Protein AF-A0A968YWV8-F1 (afdb_monomer_lite)

Radius of gyration: 24.64 Å; chains: 1; bounding box: 53×31×71 Å

Secondary structure (DSSP, 8-state):
----SS--HHHHH-SS-HHHHH--EEEEEE----TTTSS--EEEEEE-TTGGGGS--------------------PPPP--GGGHHHHHHHHHHHH-

Sequence (97 aa):
MAESFFLEPDEAKSMGNIDYMRTARKVKKSYPTTKAWGAGFEQETITSALSRGESKPSTFEIEQKAAEALKPEVTERRKASSDLDMFRNMAKDIRKN

pLDDT: mean 72.7, std 14.18, range [42.03, 92.75]

Foldseek 3Di:
DDPDPDDDPQPVPPPDDSVQQPDWDWDWDWDDDDPVRRDIDIDIDTDGNVRVPPPPPPPPPPPPDDDDDDDDDDDDPDDDDPVCVVVVVVVVVVVVD

Structure (mmCIF, N/CA/C/O backbone):
data_AF-A0A968YWV8-F1
#
_entry.id   AF-A0A968YWV8-F1
#
loop_
_atom_site.group_PDB
_atom_site.id
_atom_site.type_symbol
_atom_site.label_atom_id
_atom_site.label_alt_id
_atom_site.label_comp_id
_atom_site.label_asym_id
_atom_site.label_entity_id
_atom_site.label_seq_id
_atom_site.pdbx_PDB_ins_code
_atom_site.Cartn_x
_atom_site.Cartn_y
_atom_site.Cartn_z
_atom_site.occupancy
_atom_s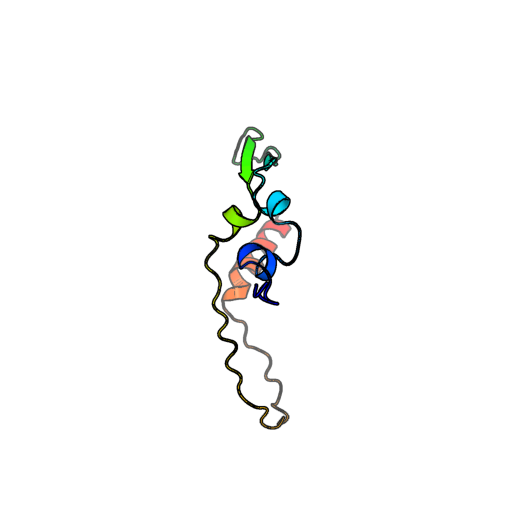ite.B_iso_or_equiv
_atom_site.auth_seq_id
_atom_site.auth_comp_id
_atom_site.auth_asym_id
_atom_site.auth_atom_id
_atom_site.pdbx_PDB_model_num
ATOM 1 N N . MET A 1 1 ? -23.402 -0.852 36.897 1.00 44.00 1 MET A N 1
ATOM 2 C CA . MET A 1 1 ? -22.360 -0.298 36.011 1.00 44.00 1 MET A CA 1
ATOM 3 C C . MET A 1 1 ? -22.430 -1.134 34.747 1.00 44.00 1 MET A C 1
ATOM 5 O O . MET A 1 1 ? -22.147 -2.318 34.819 1.00 44.00 1 MET A O 1
ATOM 9 N N . ALA A 1 2 ? -23.041 -0.607 33.686 1.00 53.72 2 ALA A N 1
ATOM 10 C CA . ALA A 1 2 ? -23.313 -1.372 32.472 1.00 53.72 2 ALA A CA 1
ATOM 11 C C . ALA A 1 2 ? -22.113 -1.236 31.533 1.00 53.72 2 ALA A C 1
ATOM 13 O O . ALA A 1 2 ? -22.029 -0.277 30.773 1.00 53.72 2 ALA A O 1
ATOM 14 N N . GLU A 1 3 ? -21.168 -2.165 31.631 1.00 63.47 3 GLU A N 1
ATOM 15 C CA . GLU A 1 3 ? -20.183 -2.380 30.574 1.00 63.47 3 GLU A CA 1
ATOM 16 C C . GLU A 1 3 ? -20.935 -2.984 29.388 1.00 63.47 3 GLU A C 1
ATOM 18 O O . GLU A 1 3 ? -21.476 -4.087 29.450 1.00 63.47 3 GLU A O 1
ATOM 23 N N . SER A 1 4 ? -21.108 -2.183 28.341 1.00 62.66 4 SER A N 1
ATOM 24 C CA . SER A 1 4 ? -21.816 -2.584 27.134 1.00 62.66 4 SER A CA 1
ATOM 25 C C . SER A 1 4 ? -21.100 -3.758 26.469 1.00 62.66 4 SER A C 1
ATOM 27 O O . SER A 1 4 ? -19.915 -3.668 26.177 1.00 62.66 4 SER A O 1
ATOM 29 N N . PHE A 1 5 ? -21.840 -4.821 26.148 1.00 70.69 5 PHE A N 1
ATOM 30 C CA . PHE A 1 5 ? -21.374 -6.014 25.418 1.00 70.69 5 PHE A CA 1
ATOM 31 C C . PHE A 1 5 ? -21.031 -5.757 23.933 1.00 70.69 5 PHE A C 1
ATOM 33 O O . PHE A 1 5 ? -21.026 -6.681 23.121 1.00 70.69 5 PHE A O 1
ATOM 40 N N . PHE A 1 6 ? -20.789 -4.504 23.554 1.00 74.38 6 PHE A N 1
ATOM 41 C CA . PHE A 1 6 ? -20.470 -4.101 22.191 1.00 74.38 6 PHE A CA 1
ATOM 42 C C . PHE A 1 6 ? -19.004 -3.695 22.123 1.00 74.38 6 PHE A C 1
ATOM 44 O O . PHE A 1 6 ? -18.528 -2.967 22.991 1.00 74.38 6 PHE A O 1
ATOM 51 N N . LEU A 1 7 ? -18.310 -4.155 21.081 1.00 80.75 7 LEU A N 1
ATOM 52 C CA . LEU A 1 7 ? -16.963 -3.685 20.783 1.00 80.75 7 LEU A CA 1
ATOM 53 C C . LEU A 1 7 ? -17.000 -2.189 20.466 1.00 80.75 7 LEU A C 1
ATOM 55 O O . LEU A 1 7 ? -17.974 -1.680 19.898 1.00 80.75 7 LEU A O 1
ATOM 59 N N . GLU A 1 8 ? -15.912 -1.498 20.795 1.00 81.12 8 GLU A N 1
ATOM 60 C CA . GLU A 1 8 ? -15.719 -0.115 20.384 1.00 81.12 8 GLU A CA 1
ATOM 61 C C . GLU A 1 8 ? -15.808 -0.003 18.852 1.00 81.12 8 GLU A C 1
ATOM 63 O O . GLU A 1 8 ? -15.417 -0.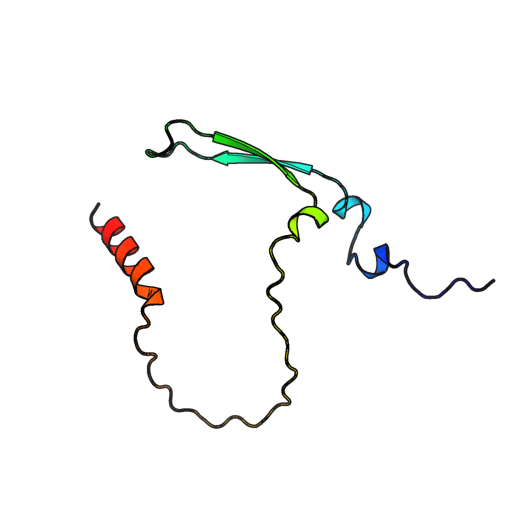924 18.133 1.00 81.12 8 GLU A O 1
ATOM 68 N N . PRO A 1 9 ? -16.327 1.108 18.306 1.00 81.38 9 PRO A N 1
ATOM 69 C CA . PRO A 1 9 ? -16.591 1.241 16.870 1.00 81.38 9 PRO A CA 1
ATOM 70 C C . PRO A 1 9 ? -15.341 1.058 16.001 1.00 81.38 9 PRO A C 1
ATOM 72 O O . PRO A 1 9 ? -15.446 0.649 14.844 1.00 81.38 9 PRO A O 1
ATOM 75 N N . ASP A 1 10 ? -14.182 1.379 16.561 1.00 78.31 10 ASP A N 1
ATOM 76 C CA . ASP A 1 10 ? -12.874 1.197 15.953 1.00 78.31 10 ASP A CA 1
ATOM 77 C C . ASP A 1 10 ? -12.513 -0.294 15.860 1.00 78.31 10 ASP A C 1
ATOM 79 O O . ASP A 1 10 ? -12.227 -0.784 14.767 1.00 78.31 10 ASP A O 1
ATOM 83 N N . GLU A 1 11 ? -12.639 -1.033 16.964 1.00 73.81 11 GLU A N 1
ATOM 84 C CA . GLU A 1 11 ? -12.395 -2.478 17.025 1.00 73.81 11 GLU A CA 1
ATOM 85 C C . GLU A 1 11 ? -13.425 -3.287 16.227 1.00 73.81 11 GLU A C 1
ATOM 87 O O . GLU A 1 11 ? -13.077 -4.257 15.561 1.00 73.81 11 GLU A O 1
ATOM 92 N N . ALA A 1 12 ? -14.693 -2.870 16.238 1.00 77.50 12 ALA A N 1
ATOM 93 C CA . ALA A 1 12 ? -15.772 -3.538 15.516 1.00 77.50 12 ALA A CA 1
ATOM 94 C C . ALA A 1 12 ? -15.600 -3.464 13.989 1.00 77.50 12 ALA A C 1
ATOM 96 O O . ALA A 1 12 ? -16.063 -4.345 13.265 1.00 77.50 12 ALA A O 1
ATOM 97 N N . LYS A 1 13 ? -14.967 -2.397 13.483 1.00 76.88 13 LYS A N 1
ATOM 98 C CA . LYS A 1 13 ? -14.757 -2.174 12.042 1.00 76.88 13 LYS A CA 1
ATOM 99 C C . LYS A 1 13 ? -13.407 -2.681 11.563 1.00 76.88 13 LYS A C 1
ATOM 101 O O . LYS A 1 13 ? -13.288 -3.099 10.410 1.00 76.88 13 LYS A O 1
ATOM 106 N N . SER A 1 14 ? -12.380 -2.634 12.408 1.00 73.31 14 SER A N 1
ATOM 107 C CA . SER A 1 14 ? -11.095 -3.232 12.076 1.00 73.31 14 SER A CA 1
ATOM 108 C C . SER A 1 14 ? -11.163 -4.738 12.321 1.00 73.31 14 SER A C 1
ATOM 110 O O . SER A 1 14 ? -11.121 -5.187 13.457 1.00 73.31 14 SER A O 1
ATOM 112 N N . MET A 1 15 ? -11.187 -5.546 11.259 1.00 68.81 15 MET A N 1
ATOM 113 C CA . MET A 1 15 ? -11.069 -7.017 11.331 1.00 68.81 15 MET A CA 1
ATOM 114 C C . MET A 1 15 ? -9.672 -7.494 11.822 1.00 68.81 15 MET A C 1
ATOM 116 O O . MET A 1 15 ? -9.197 -8.556 11.425 1.00 68.81 15 MET A O 1
ATOM 120 N N . GLY A 1 16 ? -8.954 -6.692 12.618 1.00 76.69 16 GLY A N 1
ATOM 121 C CA . GLY A 1 16 ? -7.568 -6.912 13.030 1.00 76.69 16 GLY A CA 1
ATOM 122 C C . GLY A 1 16 ? -7.004 -5.770 13.886 1.00 76.69 16 GLY A C 1
ATOM 123 O O . GLY A 1 16 ? -7.743 -4.948 14.412 1.00 76.69 16 GLY A O 1
ATOM 124 N N . ASN A 1 17 ? -5.676 -5.705 14.022 1.00 83.94 17 ASN A N 1
ATOM 125 C CA . ASN A 1 17 ? -4.993 -4.704 14.850 1.00 83.94 17 ASN A CA 1
ATOM 126 C C . ASN A 1 17 ? -5.106 -3.285 14.244 1.00 83.94 17 ASN A C 1
ATOM 128 O O . ASN A 1 17 ? -4.500 -2.991 13.205 1.00 83.94 17 ASN A O 1
ATOM 132 N N . ILE A 1 18 ? -5.870 -2.404 14.898 1.00 85.88 18 ILE A N 1
ATOM 133 C CA . ILE A 1 18 ? -6.144 -1.047 14.409 1.00 85.88 18 ILE A CA 1
ATOM 134 C C . ILE A 1 18 ? -4.925 -0.121 14.458 1.00 85.88 18 ILE A C 1
ATOM 136 O O . ILE A 1 18 ? -4.725 0.676 13.536 1.00 85.88 18 ILE A O 1
ATOM 140 N N . ASP A 1 19 ? -4.066 -0.262 15.466 1.00 85.25 19 ASP A N 1
ATOM 141 C CA . ASP A 1 19 ? -2.844 0.535 15.579 1.00 85.25 19 ASP A CA 1
ATOM 142 C C . ASP A 1 19 ? -1.931 0.262 14.388 1.00 85.25 19 ASP A C 1
ATOM 144 O O . ASP A 1 19 ? -1.431 1.181 13.737 1.00 85.25 19 ASP A O 1
ATOM 148 N N . TYR A 1 20 ? -1.804 -1.013 14.014 1.00 84.94 20 TYR A N 1
ATOM 149 C CA . TYR A 1 20 ? -1.072 -1.415 12.820 1.00 84.94 20 TYR A CA 1
ATOM 150 C C . TYR A 1 20 ? -1.663 -0.794 11.545 1.00 84.94 20 TYR A C 1
ATOM 152 O O . TYR A 1 20 ? -0.915 -0.264 10.722 1.00 84.94 20 TYR A O 1
ATOM 160 N N . MET A 1 21 ? -2.990 -0.812 11.382 1.00 84.75 21 MET A N 1
ATOM 161 C CA . MET A 1 21 ? -3.674 -0.237 10.212 1.00 84.75 21 MET A CA 1
ATOM 162 C C . MET A 1 21 ? -3.466 1.281 10.088 1.00 84.75 21 MET A C 1
ATOM 164 O O . MET A 1 21 ? -3.360 1.805 8.973 1.00 84.75 21 MET A O 1
ATOM 168 N N . ARG A 1 22 ? -3.388 1.978 11.228 1.00 86.38 22 ARG A N 1
ATOM 169 C CA . ARG A 1 22 ? -3.147 3.425 11.318 1.00 86.38 22 ARG A CA 1
ATOM 170 C C . ARG A 1 22 ? -1.688 3.799 11.078 1.00 86.38 22 ARG A C 1
ATOM 172 O O . ARG A 1 22 ? -1.423 4.896 10.587 1.00 86.38 22 ARG A O 1
ATOM 179 N N . THR A 1 23 ? -0.744 2.906 11.378 1.00 90.31 23 THR A N 1
ATOM 180 C CA . THR A 1 23 ? 0.684 3.205 11.211 1.00 90.31 23 THR A CA 1
ATOM 181 C C . THR A 1 23 ? 1.047 3.481 9.750 1.00 90.31 23 THR A C 1
ATOM 183 O O . THR A 1 23 ? 0.874 2.647 8.859 1.00 90.31 23 THR A O 1
ATOM 186 N N . ALA A 1 24 ? 1.581 4.676 9.498 1.00 89.50 24 ALA A N 1
ATOM 187 C CA . ALA A 1 24 ? 2.079 5.057 8.187 1.00 89.50 24 ALA A CA 1
ATOM 188 C C . ALA A 1 24 ? 3.464 4.442 7.950 1.00 89.50 24 ALA A C 1
ATOM 190 O O . ALA A 1 24 ? 4.390 4.634 8.741 1.00 89.50 24 ALA A O 1
ATOM 191 N N . ARG A 1 25 ? 3.618 3.706 6.846 1.00 88.81 25 ARG A N 1
ATOM 192 C CA . ARG A 1 25 ? 4.880 3.061 6.466 1.00 88.81 25 ARG A CA 1
ATOM 193 C C . ARG A 1 25 ? 5.423 3.687 5.189 1.00 88.81 25 ARG A C 1
ATOM 195 O O . ARG A 1 25 ? 4.672 3.975 4.258 1.00 88.81 25 ARG A O 1
ATOM 202 N N . LYS A 1 26 ? 6.741 3.890 5.147 1.00 90.12 26 LYS A N 1
ATOM 203 C CA . LYS A 1 26 ? 7.448 4.365 3.953 1.00 90.12 26 LYS A CA 1
ATOM 204 C C . LYS A 1 26 ? 7.668 3.183 3.014 1.00 90.12 26 LYS A C 1
ATOM 206 O O . LYS A 1 26 ? 8.397 2.257 3.360 1.00 90.12 26 LYS A O 1
ATOM 211 N N . VAL A 1 27 ? 7.041 3.215 1.845 1.00 88.12 27 VAL A N 1
ATOM 212 C CA . VAL A 1 27 ? 7.238 2.222 0.785 1.00 88.12 27 VAL A CA 1
ATOM 213 C C . VAL A 1 27 ? 8.078 2.862 -0.311 1.00 88.12 27 VAL A C 1
ATOM 215 O O . VAL A 1 27 ? 7.713 3.912 -0.842 1.00 88.12 27 VAL A O 1
ATOM 218 N N . LYS A 1 28 ? 9.203 2.225 -0.647 1.00 90.62 28 LYS A N 1
ATOM 219 C CA . LYS A 1 28 ? 10.059 2.628 -1.765 1.00 90.62 28 LYS A CA 1
ATOM 220 C C . LYS A 1 28 ? 9.761 1.745 -2.968 1.00 90.62 28 LYS A C 1
ATOM 222 O O . LYS A 1 28 ? 9.822 0.522 -2.860 1.00 90.62 28 LYS A O 1
ATOM 227 N N . LYS A 1 29 ? 9.431 2.360 -4.101 1.00 87.62 29 LYS A N 1
ATOM 228 C CA . LYS A 1 29 ? 9.287 1.678 -5.389 1.00 87.62 29 LYS A CA 1
ATOM 229 C C . LYS A 1 29 ? 10.411 2.135 -6.305 1.00 87.62 29 LYS A C 1
ATOM 231 O O . LYS A 1 29 ? 10.494 3.322 -6.607 1.00 87.62 29 LYS A O 1
ATOM 236 N N . SER A 1 30 ? 11.254 1.206 -6.735 1.00 89.12 30 SER A N 1
ATOM 237 C CA . SER A 1 30 ? 12.257 1.453 -7.766 1.00 89.12 30 SER A CA 1
ATOM 238 C C . SER A 1 30 ? 11.739 0.942 -9.105 1.00 89.12 30 SER A C 1
ATOM 240 O O . SER A 1 30 ? 11.187 -0.158 -9.195 1.00 89.12 30 SER A O 1
ATOM 242 N N . TYR A 1 31 ? 11.891 1.756 -10.146 1.00 85.69 31 TYR A N 1
ATOM 243 C CA . TYR A 1 31 ? 11.513 1.380 -11.502 1.00 85.69 31 TYR A CA 1
ATOM 244 C C . TYR A 1 31 ? 12.760 1.219 -12.379 1.00 85.69 31 TYR A C 1
ATOM 246 O O . TYR A 1 31 ? 13.681 2.037 -12.287 1.00 85.69 31 TYR A O 1
ATOM 254 N N . PRO A 1 32 ? 12.807 0.182 -13.237 1.00 81.81 32 PRO A N 1
ATOM 255 C CA . PRO A 1 32 ? 13.909 -0.005 -14.169 1.00 81.81 32 PRO A CA 1
ATOM 256 C C . PRO A 1 32 ? 13.947 1.123 -15.206 1.00 81.81 32 PRO A C 1
ATOM 258 O O . PRO A 1 32 ? 12.934 1.759 -15.508 1.00 81.81 32 PRO A O 1
ATOM 261 N N . THR A 1 33 ? 15.124 1.353 -15.784 1.00 82.50 33 THR A N 1
ATOM 262 C CA . THR A 1 33 ? 15.303 2.309 -16.878 1.00 82.50 33 THR A CA 1
ATOM 263 C C . THR A 1 33 ? 14.486 1.864 -18.092 1.00 82.50 33 THR A C 1
ATOM 265 O O . THR A 1 33 ? 14.634 0.751 -18.595 1.00 82.50 33 THR A O 1
ATOM 268 N N . THR A 1 34 ? 13.608 2.737 -18.588 1.00 79.81 34 THR A N 1
ATOM 269 C CA . THR A 1 34 ? 12.887 2.509 -19.848 1.00 79.81 34 THR A CA 1
ATOM 270 C C . THR A 1 34 ? 13.323 3.539 -20.880 1.00 79.81 34 THR A C 1
ATOM 272 O O . THR A 1 34 ? 13.678 4.670 -20.542 1.00 79.81 34 THR A O 1
ATOM 275 N N . LYS A 1 35 ? 13.279 3.164 -22.164 1.00 72.62 35 LYS A N 1
ATOM 276 C CA . LYS A 1 35 ? 13.704 4.019 -23.288 1.00 72.62 35 LYS A CA 1
ATOM 277 C C . LYS A 1 35 ? 12.949 5.360 -23.346 1.00 72.62 35 LYS A C 1
ATOM 279 O O . LYS A 1 35 ? 13.456 6.310 -23.925 1.00 72.62 35 LYS A O 1
ATOM 284 N N . ALA A 1 36 ? 11.764 5.431 -22.732 1.00 71.62 36 ALA A N 1
ATOM 285 C CA . ALA A 1 36 ? 10.955 6.641 -22.627 1.00 71.62 36 ALA A CA 1
ATOM 286 C C . ALA A 1 36 ? 11.385 7.580 -21.484 1.00 71.62 36 ALA A C 1
ATOM 288 O O . ALA A 1 36 ? 11.119 8.773 -21.568 1.00 71.62 36 ALA A O 1
ATOM 289 N N . TRP A 1 37 ? 11.990 7.060 -20.409 1.00 64.50 37 TRP A N 1
ATOM 290 C CA . TRP A 1 37 ? 12.233 7.817 -19.169 1.00 64.50 37 TRP A CA 1
ATOM 291 C C . TRP A 1 37 ? 13.713 7.980 -18.798 1.00 64.50 37 TRP A C 1
ATOM 293 O O . TRP A 1 37 ? 14.018 8.701 -17.856 1.00 64.50 37 TRP A O 1
ATOM 303 N N . GLY A 1 38 ? 14.643 7.411 -19.573 1.00 68.38 38 GLY A N 1
ATOM 304 C CA . GLY A 1 38 ? 16.080 7.723 -19.519 1.00 68.38 38 GLY A CA 1
ATOM 305 C C . GLY A 1 38 ? 16.811 7.192 -18.278 1.00 68.38 38 GLY A C 1
ATOM 306 O O . GLY A 1 38 ? 17.719 6.377 -18.413 1.00 68.38 38 GLY A O 1
ATOM 307 N N . ALA A 1 39 ? 16.404 7.611 -17.079 1.00 70.25 39 ALA A N 1
ATOM 308 C CA . ALA A 1 39 ? 16.931 7.178 -15.789 1.00 70.25 39 ALA A CA 1
ATOM 309 C C . ALA A 1 39 ? 15.877 6.380 -15.001 1.00 70.25 39 ALA A C 1
ATOM 311 O O . ALA A 1 39 ? 14.675 6.626 -15.112 1.00 70.25 39 ALA A O 1
ATOM 312 N N . GLY A 1 40 ? 16.328 5.405 -14.207 1.00 67.19 40 GLY A N 1
ATOM 313 C CA . GLY A 1 40 ? 15.466 4.727 -13.241 1.00 67.19 40 GLY A CA 1
ATOM 314 C C . GLY A 1 40 ? 15.001 5.746 -12.205 1.00 67.19 40 GLY A C 1
ATOM 315 O O . GLY A 1 40 ? 15.803 6.554 -11.739 1.00 67.19 40 GLY A O 1
ATOM 316 N N . PHE A 1 41 ? 13.711 5.743 -11.882 1.00 75.56 41 PHE A N 1
ATOM 317 C CA . PHE A 1 41 ? 13.140 6.655 -10.896 1.00 75.56 41 PHE A CA 1
ATOM 318 C C . PHE A 1 41 ? 12.759 5.889 -9.630 1.00 75.56 41 PHE A C 1
ATOM 320 O O . PHE A 1 41 ? 12.241 4.770 -9.696 1.00 75.56 41 PHE A O 1
ATOM 327 N N . GLU A 1 42 ? 13.008 6.510 -8.480 1.00 77.12 42 GLU A N 1
ATOM 328 C CA . GLU A 1 42 ? 12.577 6.022 -7.176 1.00 77.12 42 GLU A CA 1
ATOM 329 C C . GLU A 1 42 ? 11.391 6.849 -6.693 1.00 77.12 42 GLU A C 1
ATOM 331 O O . GLU A 1 42 ? 11.466 8.069 -6.569 1.00 77.12 42 GLU A O 1
ATOM 336 N N . GLN A 1 43 ? 10.285 6.172 -6.397 1.00 78.19 43 GLN A N 1
ATOM 337 C CA . GLN A 1 43 ? 9.109 6.792 -5.812 1.00 78.19 43 GLN A CA 1
ATOM 338 C C . GLN A 1 43 ? 9.001 6.375 -4.347 1.00 78.19 43 GLN A C 1
ATOM 340 O O . GLN A 1 43 ? 8.726 5.213 -4.032 1.00 78.19 43 GLN A O 1
ATOM 345 N N . GLU A 1 44 ? 9.194 7.335 -3.447 1.00 81.62 44 GLU A N 1
ATOM 346 C CA . GLU A 1 44 ? 8.885 7.166 -2.031 1.00 81.62 44 GLU A CA 1
ATOM 347 C C . GLU A 1 44 ? 7.425 7.553 -1.793 1.00 81.62 44 GLU A C 1
ATOM 349 O O . GLU A 1 44 ? 6.979 8.640 -2.156 1.00 81.62 44 GLU A O 1
ATOM 354 N N . THR A 1 45 ? 6.638 6.653 -1.209 1.00 82.25 45 THR A N 1
ATOM 355 C CA . THR A 1 45 ? 5.254 6.948 -0.827 1.00 82.25 45 THR A CA 1
ATOM 356 C C . THR A 1 45 ? 5.034 6.538 0.617 1.00 82.25 45 THR A C 1
ATOM 358 O O . THR A 1 45 ? 5.366 5.424 1.025 1.00 82.25 45 THR A O 1
ATOM 361 N N . ILE A 1 46 ? 4.476 7.454 1.403 1.00 80.44 46 ILE A N 1
ATOM 362 C CA . ILE A 1 46 ? 4.023 7.173 2.761 1.00 80.44 46 ILE A CA 1
ATOM 363 C C . ILE A 1 46 ? 2.596 6.644 2.644 1.00 80.44 46 ILE A C 1
ATOM 365 O O . ILE A 1 46 ? 1.706 7.364 2.201 1.00 80.44 46 ILE A O 1
ATOM 369 N N . THR A 1 47 ? 2.381 5.380 3.000 1.00 81.25 47 THR A N 1
ATOM 370 C CA . THR A 1 47 ? 1.068 4.730 2.886 1.00 81.25 47 THR A CA 1
ATOM 371 C C . THR A 1 47 ? 0.689 4.051 4.194 1.00 81.25 47 THR A C 1
ATOM 373 O O . THR A 1 47 ? 1.512 3.343 4.778 1.00 81.25 47 THR A O 1
ATOM 376 N N . SER A 1 48 ? -0.555 4.233 4.631 1.00 83.62 48 SER A N 1
ATOM 377 C CA . SER A 1 48 ? -1.203 3.427 5.671 1.00 83.62 48 SER A CA 1
ATOM 378 C C . SER A 1 48 ? -2.355 2.625 5.055 1.00 83.62 48 SER A C 1
ATOM 380 O O . SER A 1 48 ? -2.752 2.861 3.909 1.00 83.62 48 SER A O 1
ATOM 382 N N . ALA A 1 49 ? -2.893 1.645 5.784 1.00 78.88 49 ALA A N 1
ATOM 383 C CA . ALA A 1 49 ? -3.994 0.830 5.269 1.00 78.88 49 ALA A CA 1
ATOM 384 C C . ALA A 1 49 ? -5.285 1.650 5.099 1.00 78.88 49 ALA A C 1
ATOM 386 O O . ALA A 1 49 ? -6.030 1.431 4.147 1.00 78.88 49 ALA A O 1
ATOM 387 N N . LEU A 1 50 ? -5.498 2.643 5.969 1.00 77.50 50 LEU A N 1
ATOM 388 C CA . LEU A 1 50 ? -6.641 3.557 5.896 1.00 77.50 50 LEU A CA 1
ATOM 389 C C . LEU A 1 50 ? -6.509 4.586 4.765 1.00 77.50 50 LEU A C 1
ATOM 391 O O . LEU A 1 50 ? -7.512 4.972 4.175 1.00 77.50 50 LEU A O 1
ATOM 395 N N . SER A 1 51 ? -5.288 5.005 4.414 1.00 72.38 51 SER A N 1
ATOM 396 C CA . SER A 1 51 ? -5.081 6.047 3.399 1.00 72.38 51 SER A CA 1
ATOM 397 C C . SER A 1 51 ? -5.220 5.546 1.957 1.00 72.38 51 SER A C 1
ATOM 399 O O . SER A 1 51 ? -5.284 6.347 1.032 1.00 72.38 51 SER A O 1
ATOM 401 N N . ARG A 1 52 ? -5.230 4.225 1.727 1.00 65.75 52 ARG A N 1
ATOM 402 C CA . ARG A 1 52 ? -5.307 3.635 0.376 1.00 65.75 52 ARG A CA 1
ATOM 403 C C . ARG A 1 52 ? -6.747 3.473 -0.142 1.00 65.75 52 ARG A C 1
ATOM 405 O O . ARG A 1 52 ? -6.929 3.128 -1.305 1.00 65.75 52 ARG A O 1
ATOM 412 N N . GLY A 1 53 ? -7.750 3.728 0.701 1.00 57.59 53 GLY A N 1
ATOM 413 C CA . GLY A 1 53 ? -9.175 3.518 0.418 1.00 57.59 53 GLY A CA 1
ATOM 414 C C . GLY A 1 53 ? -9.867 4.588 -0.434 1.00 57.59 53 GLY A C 1
ATOM 415 O O . GLY A 1 53 ? -11.030 4.413 -0.772 1.00 57.59 53 GLY A O 1
ATOM 416 N N . GLU A 1 54 ? -9.187 5.670 -0.822 1.00 52.94 54 GLU A N 1
ATOM 417 C CA . GLU A 1 54 ? -9.778 6.707 -1.689 1.00 52.94 54 GLU A CA 1
ATOM 418 C C . GLU A 1 54 ? -9.815 6.312 -3.179 1.00 52.94 54 GLU A C 1
ATOM 420 O O . GLU A 1 54 ? -10.215 7.100 -4.038 1.00 52.94 54 GLU A O 1
ATOM 425 N N . SER A 1 55 ? -9.458 5.070 -3.529 1.00 55.38 55 SER A N 1
ATOM 426 C CA . SER A 1 55 ? -9.973 4.487 -4.766 1.00 55.38 55 SER A CA 1
ATOM 427 C C . SER A 1 55 ? -11.477 4.305 -4.582 1.00 55.38 55 SER A C 1
ATOM 429 O O . SER A 1 55 ? -11.875 3.428 -3.817 1.00 55.38 55 SER A O 1
ATOM 431 N N . LYS A 1 56 ? -12.279 5.156 -5.244 1.00 51.31 56 LYS A N 1
ATOM 432 C CA . LYS A 1 56 ? -13.750 5.077 -5.314 1.00 51.31 56 LYS A CA 1
ATOM 433 C C . LYS A 1 56 ? -14.209 3.634 -5.095 1.00 51.31 56 LYS A C 1
ATOM 435 O O . LYS A 1 56 ? -13.855 2.793 -5.929 1.00 51.31 56 LYS A O 1
ATOM 440 N N . PRO A 1 57 ? -14.956 3.320 -4.022 1.00 46.66 57 PRO A N 1
ATOM 441 C CA . PRO A 1 57 ? -15.589 2.021 -3.954 1.00 46.66 57 PRO A CA 1
ATOM 442 C C . PRO A 1 57 ? -16.447 1.919 -5.212 1.00 46.66 5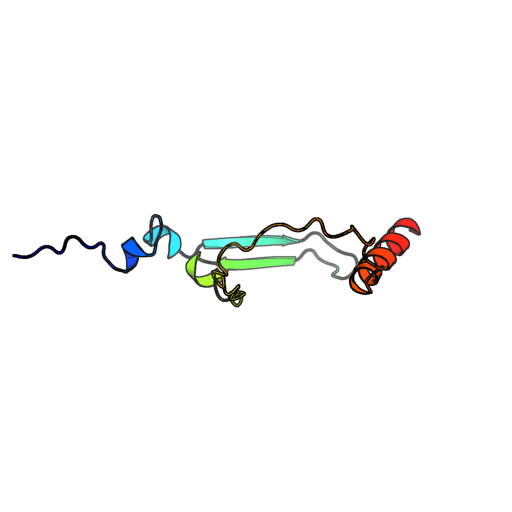7 PRO A C 1
ATOM 444 O O . PRO A 1 57 ? -17.330 2.746 -5.443 1.00 46.66 57 PRO A O 1
ATOM 447 N N . SER A 1 58 ? -16.153 0.951 -6.077 1.00 51.53 58 SER A N 1
ATOM 448 C CA . SER A 1 58 ? -17.178 0.461 -6.980 1.00 51.53 58 SER A CA 1
ATOM 449 C C . SER A 1 58 ? -18.268 -0.074 -6.061 1.00 51.53 58 SER A C 1
ATOM 451 O O . SER A 1 58 ? -18.135 -1.166 -5.506 1.00 51.53 58 SER A O 1
ATOM 453 N N . THR A 1 59 ? -19.290 0.742 -5.821 1.00 42.03 59 THR A N 1
ATOM 454 C CA . THR A 1 59 ? -20.581 0.282 -5.335 1.00 42.03 59 THR A CA 1
ATOM 455 C C . THR A 1 59 ? -21.057 -0.743 -6.356 1.00 42.03 59 THR A C 1
ATOM 457 O O . THR A 1 59 ? -21.651 -0.411 -7.374 1.00 42.03 59 THR A O 1
ATOM 460 N N . PHE A 1 60 ? -20.693 -2.002 -6.139 1.00 48.75 60 PHE A N 1
ATOM 461 C CA . PHE A 1 60 ? -21.493 -3.100 -6.627 1.00 48.75 60 PHE A CA 1
ATOM 462 C C . PHE A 1 60 ? -22.652 -3.159 -5.648 1.00 48.75 60 PHE A C 1
ATOM 464 O O . PHE A 1 60 ? -22.508 -3.652 -4.529 1.00 48.75 60 PHE A O 1
ATOM 471 N N . GLU A 1 61 ? -23.770 -2.551 -6.038 1.00 45.12 61 GLU A N 1
ATOM 472 C CA . GLU A 1 61 ? -25.046 -2.819 -5.398 1.00 45.12 61 GLU A CA 1
ATOM 473 C C . GLU A 1 61 ? -25.269 -4.323 -5.538 1.00 45.12 61 GLU A C 1
ATOM 475 O O . GLU A 1 61 ? -25.537 -4.835 -6.625 1.00 45.12 61 GLU A O 1
ATOM 480 N N . ILE A 1 62 ? -25.073 -5.062 -4.448 1.00 50.66 62 ILE A N 1
ATOM 481 C CA . ILE A 1 62 ? -25.585 -6.421 -4.358 1.00 50.66 62 ILE A CA 1
ATOM 482 C C . ILE A 1 62 ? -27.090 -6.249 -4.173 1.00 50.66 62 ILE A C 1
ATOM 484 O O . ILE A 1 62 ? -27.605 -6.279 -3.057 1.00 50.66 62 ILE A O 1
ATOM 488 N N . GLU A 1 63 ? -27.793 -6.007 -5.280 1.00 52.03 63 GLU A N 1
ATOM 489 C CA . GLU A 1 63 ? -29.224 -6.244 -5.340 1.00 52.03 63 GLU A CA 1
ATOM 490 C C . GLU A 1 63 ? -29.426 -7.732 -5.070 1.00 52.03 63 GLU A C 1
ATOM 492 O O . GLU A 1 63 ? -29.115 -8.604 -5.886 1.00 52.03 63 GLU A O 1
ATOM 497 N N . GLN A 1 64 ? -29.925 -8.024 -3.872 1.00 58.66 64 GLN A N 1
ATOM 498 C CA . GLN A 1 64 ? -30.465 -9.321 -3.510 1.00 58.66 64 GLN A CA 1
ATOM 499 C C . GLN A 1 64 ? -31.716 -9.568 -4.356 1.00 58.66 64 GLN A C 1
ATOM 501 O O . GLN A 1 64 ? -32.845 -9.397 -3.900 1.00 58.66 64 GLN A O 1
ATOM 506 N N . LYS A 1 65 ? -31.524 -9.966 -5.615 1.00 44.66 65 LYS A N 1
ATOM 507 C CA . LYS A 1 65 ? -32.598 -10.523 -6.423 1.00 44.66 65 LYS A CA 1
ATOM 508 C C . LYS A 1 65 ? -32.708 -12.003 -6.090 1.00 44.66 65 LYS A C 1
ATOM 510 O O . LYS A 1 65 ? -31.807 -12.793 -6.366 1.00 44.66 65 LYS A O 1
ATOM 515 N N . ALA A 1 66 ? -33.809 -12.330 -5.421 1.00 47.34 66 ALA A N 1
ATOM 516 C CA . ALA A 1 66 ? -34.212 -13.683 -5.088 1.00 47.34 66 ALA A CA 1
ATOM 517 C C . ALA A 1 66 ? -34.101 -14.613 -6.307 1.00 47.34 66 ALA A C 1
ATOM 519 O O . ALA A 1 66 ? -34.389 -14.222 -7.439 1.00 47.34 66 ALA A O 1
ATOM 520 N N . ALA A 1 67 ? -33.656 -15.839 -6.038 1.00 53.66 67 ALA A N 1
ATOM 521 C CA . ALA A 1 67 ? -33.451 -16.889 -7.017 1.00 53.66 67 ALA A CA 1
ATOM 522 C C . ALA A 1 67 ? -34.725 -17.151 -7.835 1.00 53.66 67 ALA A C 1
ATOM 524 O O . ALA A 1 67 ? -35.736 -17.597 -7.294 1.00 53.66 67 ALA A O 1
ATOM 525 N N . GLU A 1 68 ? -34.640 -16.933 -9.145 1.00 50.28 68 GLU A N 1
ATOM 526 C CA . GLU A 1 68 ? -35.631 -17.393 -10.109 1.00 50.28 68 GLU A CA 1
ATOM 527 C C . GLU A 1 68 ? -34.952 -18.300 -11.144 1.00 50.28 68 GLU A C 1
ATOM 529 O O . GLU A 1 68 ? -33.797 -18.107 -11.526 1.00 50.28 68 GLU A O 1
ATOM 534 N N . ALA A 1 69 ? -35.661 -19.371 -11.484 1.00 52.75 69 ALA A N 1
ATOM 535 C CA . ALA A 1 69 ? -35.170 -20.632 -12.019 1.00 52.75 69 ALA A CA 1
ATOM 536 C C . ALA A 1 69 ? -34.325 -20.550 -13.309 1.00 52.75 69 ALA A C 1
ATOM 538 O O . ALA A 1 69 ? -34.655 -19.852 -14.267 1.00 52.75 69 ALA A O 1
ATOM 539 N N . LEU A 1 70 ? -33.282 -21.389 -13.351 1.00 55.12 70 LEU A N 1
ATOM 540 C CA . LEU A 1 70 ? -32.431 -21.676 -14.508 1.00 55.12 70 LEU A CA 1
ATOM 541 C C . LEU A 1 70 ? -33.263 -22.205 -15.691 1.00 55.12 70 LEU A C 1
ATOM 543 O O . LEU A 1 70 ? -33.726 -23.346 -15.674 1.00 55.12 70 LEU A O 1
ATOM 547 N N . LYS A 1 71 ? -33.395 -21.402 -16.751 1.00 63.62 71 LYS A N 1
ATOM 548 C CA . LYS A 1 71 ? -33.717 -21.890 -18.101 1.00 63.62 71 LYS A CA 1
ATOM 549 C C . LYS A 1 71 ? -32.406 -22.074 -18.875 1.00 63.62 71 LYS A C 1
ATOM 551 O O . LYS A 1 71 ? -31.530 -21.219 -18.753 1.00 63.62 71 LYS A O 1
ATOM 556 N N . PRO A 1 72 ? -32.236 -23.152 -19.662 1.00 54.94 72 PRO A N 1
ATOM 557 C CA . PRO A 1 72 ? -31.037 -23.335 -20.471 1.00 54.94 72 PRO A CA 1
ATOM 558 C C . PRO A 1 72 ? -31.053 -22.330 -21.630 1.00 54.94 72 PRO A C 1
ATOM 560 O O . PRO A 1 72 ? -31.742 -22.523 -22.630 1.00 54.94 72 PRO A O 1
ATOM 563 N N . GLU A 1 73 ? -30.322 -21.230 -21.471 1.00 60.97 73 GLU A N 1
ATOM 564 C CA . GLU A 1 73 ? -30.103 -20.247 -22.527 1.00 60.97 73 GLU A CA 1
ATOM 565 C C . GLU A 1 73 ? -29.056 -20.795 -23.505 1.00 60.97 73 GLU A C 1
ATOM 567 O O . GLU A 1 73 ? -27.946 -21.179 -23.127 1.00 60.97 73 GLU A O 1
ATOM 572 N N . VAL A 1 74 ? -29.449 -20.892 -24.774 1.00 62.41 74 VAL A N 1
ATOM 573 C CA . VAL A 1 74 ? -28.587 -21.278 -25.892 1.00 62.41 74 VAL A CA 1
ATOM 574 C C . VAL A 1 74 ? -27.363 -20.363 -25.892 1.00 62.41 74 VAL A C 1
ATOM 576 O O . VAL A 1 74 ? -27.492 -19.145 -25.972 1.00 62.41 74 VAL A O 1
ATOM 579 N N . THR A 1 75 ? -26.165 -20.941 -25.795 1.00 65.25 75 THR A N 1
ATOM 580 C CA . THR A 1 75 ? -24.904 -20.195 -25.828 1.00 65.25 75 THR A CA 1
ATOM 581 C C . THR A 1 75 ? -24.656 -19.634 -27.226 1.00 65.25 75 THR A C 1
ATOM 583 O O . THR A 1 75 ? -23.934 -20.211 -28.040 1.00 65.25 75 THR A O 1
ATOM 586 N N . GLU A 1 76 ? -25.231 -18.469 -27.523 1.00 69.38 76 GLU A N 1
ATOM 587 C CA . GLU A 1 76 ? -24.759 -17.665 -28.642 1.00 69.38 76 GLU A CA 1
ATOM 588 C C . GLU A 1 76 ? -23.295 -17.282 -28.386 1.00 69.38 76 GLU A C 1
ATOM 590 O O . GLU A 1 76 ? -22.928 -16.753 -27.330 1.00 69.38 76 GLU A O 1
ATOM 595 N N . ARG A 1 77 ? -22.411 -17.579 -29.350 1.00 72.44 77 ARG A N 1
ATOM 596 C CA . ARG A 1 77 ? -21.017 -17.126 -29.272 1.00 72.44 77 ARG A CA 1
ATOM 597 C C . ARG A 1 77 ? -21.029 -15.603 -29.211 1.00 72.44 77 ARG A C 1
ATOM 599 O O . ARG A 1 77 ? -21.466 -14.954 -30.159 1.00 72.44 77 ARG A O 1
ATOM 606 N N . ARG A 1 78 ? -20.513 -15.050 -28.110 1.00 71.75 78 ARG A N 1
ATOM 607 C CA . ARG A 1 78 ? -20.349 -13.604 -27.920 1.00 71.75 78 ARG A CA 1
ATOM 608 C C . ARG A 1 78 ? -19.704 -12.996 -29.167 1.00 71.75 78 ARG A C 1
ATOM 610 O O . ARG A 1 78 ? -18.606 -13.403 -29.556 1.00 71.75 78 ARG A O 1
ATOM 617 N N . LYS A 1 79 ? -20.398 -12.046 -29.805 1.00 70.56 79 LYS A N 1
ATOM 618 C CA . LYS A 1 79 ? -19.838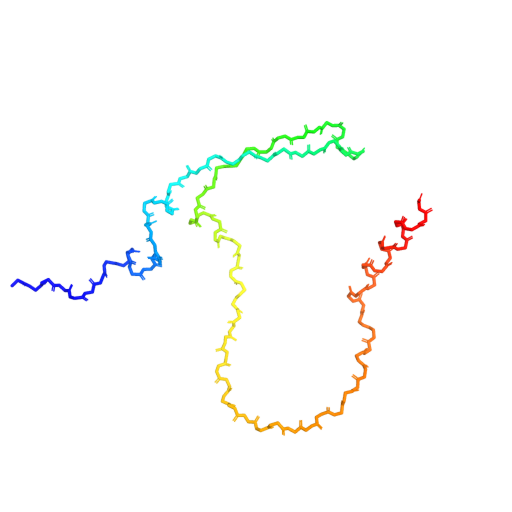 -11.277 -30.922 1.00 70.56 79 LYS A CA 1
ATOM 619 C C . LYS A 1 79 ? -18.602 -10.536 -30.422 1.00 70.56 79 LYS A C 1
ATOM 621 O O . LYS A 1 79 ? -18.556 -10.118 -29.266 1.00 70.56 79 LYS A O 1
ATOM 626 N N . ALA A 1 80 ? -17.590 -10.422 -31.278 1.00 69.75 80 ALA A N 1
ATOM 627 C CA . ALA A 1 80 ? -16.363 -9.719 -30.937 1.00 69.75 80 ALA A CA 1
ATOM 628 C C . ALA A 1 80 ? -16.710 -8.277 -30.539 1.00 69.75 80 ALA A C 1
ATOM 630 O O . ALA A 1 80 ? -17.158 -7.497 -31.375 1.00 69.75 80 ALA A O 1
ATOM 631 N N . SER A 1 81 ? -16.564 -7.955 -29.254 1.00 73.62 81 SER A N 1
ATOM 632 C CA . SER A 1 81 ? -16.692 -6.587 -28.775 1.00 73.62 81 SER A CA 1
ATOM 633 C C . SER A 1 81 ? -15.427 -5.807 -29.123 1.00 73.62 81 SER A C 1
ATOM 635 O O . SER A 1 81 ? -14.325 -6.363 -29.163 1.00 73.62 81 SER A O 1
ATOM 637 N N . SER A 1 82 ? -15.598 -4.504 -29.344 1.00 75.75 82 SER A N 1
ATOM 638 C CA . SER A 1 82 ? -14.504 -3.570 -29.634 1.00 75.75 82 SER A CA 1
ATOM 639 C C . SER A 1 82 ? -13.501 -3.439 -28.476 1.00 75.75 82 SER A C 1
ATOM 641 O O . SER A 1 82 ? -12.394 -2.944 -28.684 1.00 75.75 82 SER A O 1
ATOM 643 N N . ASP A 1 83 ? -13.852 -3.893 -27.269 1.00 79.31 83 ASP A N 1
ATOM 644 C CA . ASP A 1 83 ? -12.997 -3.802 -26.077 1.00 79.31 83 ASP A CA 1
ATOM 645 C C . ASP A 1 83 ? -11.731 -4.663 -26.188 1.00 79.31 83 ASP A C 1
ATOM 647 O O . ASP A 1 83 ? -10.682 -4.319 -25.647 1.00 79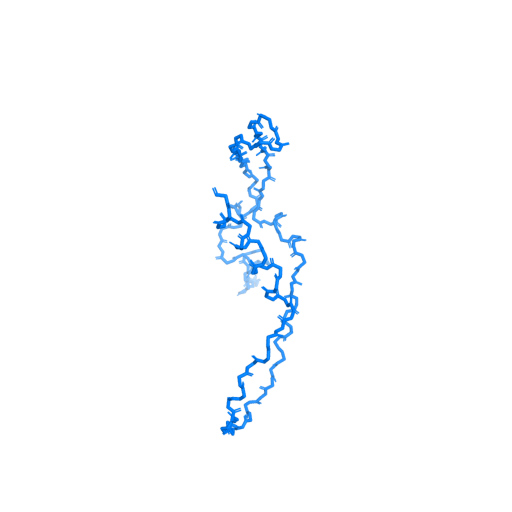.31 83 ASP A O 1
ATOM 651 N N . LEU A 1 84 ? -11.792 -5.781 -26.922 1.00 84.06 84 LEU A N 1
ATOM 652 C CA . LEU A 1 84 ? -10.641 -6.673 -27.107 1.00 84.06 84 LEU A CA 1
ATOM 653 C C . LEU A 1 84 ? -9.678 -6.194 -28.201 1.00 84.06 84 LEU A C 1
ATOM 655 O O . LEU A 1 84 ? -8.567 -6.719 -28.312 1.00 84.06 84 LEU A O 1
ATOM 659 N N . ASP A 1 85 ? -10.070 -5.211 -29.008 1.00 85.69 85 ASP A N 1
ATOM 660 C CA . ASP A 1 85 ? -9.295 -4.807 -30.180 1.00 85.69 85 ASP A CA 1
ATOM 661 C C . ASP A 1 85 ? -8.077 -3.953 -29.816 1.00 85.69 85 ASP A C 1
ATOM 663 O O . ASP A 1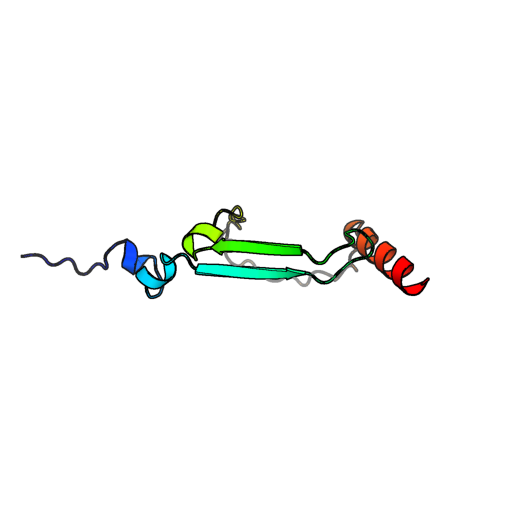 85 ? -7.029 -4.081 -30.453 1.00 85.69 85 ASP A O 1
ATOM 667 N N . MET A 1 86 ? -8.146 -3.186 -28.722 1.00 87.69 86 MET A N 1
ATOM 668 C CA . MET A 1 86 ? -6.985 -2.456 -28.194 1.00 87.69 86 MET A CA 1
ATOM 669 C C . MET A 1 86 ? -5.855 -3.416 -27.792 1.00 87.69 86 MET A C 1
ATOM 671 O O . MET A 1 86 ? -4.696 -3.221 -28.162 1.00 87.69 86 MET A O 1
ATOM 675 N N . PHE A 1 87 ? -6.202 -4.507 -27.105 1.00 89.38 87 PHE A N 1
ATOM 676 C CA . PHE A 1 87 ? -5.237 -5.513 -26.657 1.00 89.38 87 PHE A CA 1
ATOM 677 C C . PHE A 1 87 ? -4.683 -6.347 -27.818 1.00 89.38 87 PHE A C 1
ATOM 679 O O . PHE A 1 87 ? -3.489 -6.646 -27.860 1.00 89.38 87 PHE A O 1
ATOM 686 N N . ARG A 1 88 ? -5.523 -6.692 -28.802 1.00 90.19 88 ARG A N 1
ATOM 687 C CA . ARG A 1 88 ? -5.096 -7.428 -30.004 1.00 90.19 88 ARG A CA 1
ATOM 688 C C . ARG A 1 88 ? -4.094 -6.646 -30.845 1.00 90.19 88 ARG A C 1
ATOM 690 O O . ARG A 1 88 ? -3.170 -7.250 -31.386 1.00 90.19 88 ARG A O 1
ATOM 697 N N . ASN A 1 89 ? -4.275 -5.334 -30.975 1.00 91.81 89 ASN A N 1
ATOM 698 C CA . ASN A 1 89 ? -3.356 -4.491 -31.737 1.00 91.81 89 ASN A CA 1
ATOM 699 C C . ASN A 1 89 ? -1.996 -4.389 -31.037 1.00 91.81 89 ASN A C 1
ATOM 701 O O . ASN A 1 89 ? -0.975 -4.655 -31.666 1.00 91.81 89 ASN A O 1
ATOM 705 N N . MET A 1 90 ? -1.988 -4.179 -29.718 1.00 91.88 90 MET A N 1
ATOM 706 C CA . MET A 1 90 ? -0.752 -4.174 -28.928 1.00 91.88 90 MET A CA 1
ATOM 707 C C . MET A 1 90 ? 0.012 -5.507 -29.024 1.00 91.88 90 MET A C 1
ATOM 709 O O . MET A 1 90 ? 1.230 -5.522 -29.188 1.00 91.88 90 MET A O 1
ATOM 713 N N . ALA A 1 91 ? -0.694 -6.641 -28.996 1.00 92.75 91 ALA A N 1
ATOM 714 C CA . ALA A 1 91 ? -0.073 -7.957 -29.153 1.00 92.75 91 ALA A CA 1
ATOM 715 C C . ALA A 1 91 ? 0.573 -8.163 -30.539 1.00 92.75 91 ALA A C 1
ATOM 717 O O . ALA A 1 91 ? 1.601 -8.833 -30.654 1.00 92.75 91 ALA A O 1
ATOM 718 N N . LYS A 1 92 ? -0.007 -7.590 -31.603 1.00 91.88 92 LYS A N 1
ATOM 719 C CA . LYS A 1 92 ? 0.562 -7.660 -32.960 1.00 91.88 92 LYS A CA 1
ATOM 720 C C . LYS A 1 92 ? 1.843 -6.842 -33.086 1.00 91.88 92 LYS A C 1
ATOM 722 O O . LYS A 1 92 ? 2.772 -7.310 -33.741 1.00 91.88 92 LYS A O 1
ATOM 727 N N . ASP A 1 93 ? 1.896 -5.677 -32.448 1.00 91.38 93 ASP A N 1
ATOM 728 C CA . ASP A 1 93 ? 3.067 -4.797 -32.480 1.00 91.38 93 ASP A CA 1
ATOM 729 C C . ASP A 1 93 ? 4.268 -5.422 -31.758 1.00 91.38 93 ASP A C 1
ATOM 731 O O . ASP A 1 93 ? 5.390 -5.341 -32.251 1.00 91.38 93 ASP A O 1
ATOM 735 N N . ILE A 1 94 ? 4.033 -6.137 -30.650 1.00 88.06 94 ILE A N 1
ATOM 736 C CA . ILE A 1 94 ? 5.084 -6.875 -29.929 1.00 88.06 94 ILE A CA 1
ATOM 737 C C . ILE A 1 94 ? 5.655 -8.016 -30.781 1.00 88.06 94 ILE A C 1
ATOM 739 O O . ILE A 1 94 ? 6.853 -8.253 -30.744 1.00 88.06 94 ILE A O 1
ATOM 743 N N . ARG A 1 95 ? 4.823 -8.713 -31.570 1.00 87.50 95 ARG A N 1
ATOM 744 C CA . ARG A 1 95 ? 5.270 -9.831 -32.425 1.00 87.50 95 ARG A CA 1
ATOM 745 C C . ARG A 1 95 ? 6.081 -9.380 -33.646 1.00 87.50 95 ARG A C 1
ATOM 747 O O . ARG A 1 95 ? 6.739 -10.204 -34.272 1.00 87.50 95 ARG A O 1
ATOM 754 N N . LYS A 1 96 ? 5.937 -8.118 -34.061 1.00 79.31 96 LYS A N 1
ATOM 755 C CA . LYS A 1 96 ? 6.593 -7.577 -35.261 1.00 79.31 96 LYS A CA 1
ATOM 756 C C . LYS A 1 96 ? 8.011 -7.055 -34.978 1.00 79.31 96 LYS A C 1
ATOM 758 O O . LYS A 1 96 ? 8.762 -6.870 -35.933 1.00 79.31 96 LYS A O 1
ATOM 763 N N . ASN A 1 97 ? 8.351 -6.838 -33.708 1.00 52.16 97 ASN A N 1
ATOM 764 C CA . ASN A 1 97 ? 9.702 -6.514 -33.241 1.00 52.16 97 ASN A CA 1
ATOM 765 C C . ASN A 1 97 ? 10.465 -7.780 -32.851 1.00 52.16 97 ASN A C 1
ATOM 767 O O . ASN A 1 97 ? 11.709 -7.742 -32.961 1.00 52.16 97 ASN A O 1
#